Protein AF-A0A4Y8PE61-F1 (afdb_monomer_lite)

Foldseek 3Di:
DDDQLVVLLVVLVVCLVPVQQWWAQPPPRDIDGPPDCADPVPRGRDTGSDSVSSNVSSVVRSRDGDDDDDPVNVD

pLDDT: mean 94.04, std 7.72, range [50.84, 98.75]

Structure (mmCIF, N/CA/C/O backbone):
data_AF-A0A4Y8PE61-F1
#
_entry.id   AF-A0A4Y8PE61-F1
#
loop_
_atom_site.group_PDB
_atom_site.id
_atom_site.type_symbol
_atom_site.label_atom_id
_atom_site.label_alt_id
_atom_site.label_comp_id
_atom_site.label_asym_id
_atom_site.label_entity_id
_atom_site.label_seq_id
_atom_site.pdbx_PDB_ins_code
_atom_site.Cartn_x
_atom_site.Cartn_y
_atom_site.Cartn_z
_atom_site.occupancy
_atom_site.B_iso_or_equiv
_atom_site.auth_seq_id
_atom_site.auth_comp_id
_atom_site.auth_asym_id
_atom_site.auth_atom_id
_atom_site.pdbx_PDB_model_num
ATOM 1 N N . MET A 1 1 ? -12.810 19.444 -12.122 1.00 50.84 1 MET A N 1
ATOM 2 C CA . MET A 1 1 ? -11.526 18.717 -12.178 1.00 50.84 1 MET A CA 1
ATOM 3 C C . MET A 1 1 ? -11.142 18.449 -10.738 1.00 50.84 1 MET A C 1
ATOM 5 O O . MET A 1 1 ? -11.099 19.408 -9.980 1.00 50.84 1 MET A O 1
ATOM 9 N N . ASN A 1 2 ? -11.001 17.189 -10.333 1.00 65.69 2 ASN A N 1
ATOM 10 C CA . ASN A 1 2 ? -10.631 16.867 -8.955 1.00 65.69 2 ASN A CA 1
ATOM 11 C C . ASN A 1 2 ? -9.148 17.179 -8.742 1.00 65.69 2 ASN A C 1
ATOM 13 O O . ASN A 1 2 ? -8.333 16.967 -9.639 1.00 65.69 2 ASN A O 1
ATOM 17 N N . ASN A 1 3 ? -8.812 17.707 -7.569 1.00 86.69 3 ASN A N 1
ATOM 18 C CA . ASN A 1 3 ? -7.438 17.998 -7.189 1.00 86.69 3 ASN A CA 1
ATOM 19 C C . ASN A 1 3 ? -6.662 16.668 -7.021 1.00 86.69 3 ASN A C 1
ATOM 21 O O . ASN A 1 3 ? -7.091 15.835 -6.217 1.00 86.69 3 ASN A O 1
ATOM 25 N N . PRO A 1 4 ? -5.538 16.441 -7.731 1.00 85.38 4 PRO A N 1
ATOM 26 C CA . PRO A 1 4 ? -4.753 15.206 -7.630 1.00 85.38 4 PRO A CA 1
ATOM 27 C C . PRO A 1 4 ? -4.334 14.839 -6.197 1.00 85.38 4 PRO A C 1
ATOM 29 O O . PRO A 1 4 ? -4.311 13.654 -5.844 1.00 85.38 4 PRO A O 1
ATOM 32 N N . LEU A 1 5 ? -4.077 15.834 -5.340 1.00 89.00 5 LEU A N 1
ATOM 33 C CA . LEU A 1 5 ? -3.795 15.613 -3.917 1.00 89.00 5 LEU A CA 1
ATOM 34 C C . LEU A 1 5 ? -5.012 15.106 -3.160 1.00 89.00 5 LEU A C 1
ATOM 36 O O . LEU A 1 5 ? -4.890 14.225 -2.313 1.00 89.00 5 LEU A O 1
ATOM 40 N N . GLU A 1 6 ? -6.191 15.632 -3.474 1.00 92.00 6 GLU A N 1
ATOM 41 C CA . GLU A 1 6 ? -7.432 15.211 -2.835 1.00 92.00 6 GLU A CA 1
ATOM 42 C C . GLU A 1 6 ? -7.769 13.763 -3.208 1.00 92.00 6 GLU A C 1
ATOM 44 O O . GLU A 1 6 ? -8.073 12.951 -2.334 1.00 92.00 6 GLU A O 1
ATOM 49 N N . GLU A 1 7 ? -7.613 13.387 -4.481 1.00 91.75 7 GLU A N 1
ATOM 50 C CA . GLU A 1 7 ? -7.802 11.998 -4.915 1.00 91.75 7 GLU A CA 1
ATOM 51 C C . GLU A 1 7 ? -6.832 11.037 -4.217 1.00 91.75 7 GLU A C 1
ATOM 53 O O . GLU A 1 7 ? -7.193 9.905 -3.870 1.00 91.75 7 GLU A O 1
ATOM 58 N N . ARG A 1 8 ? -5.590 11.476 -3.989 1.00 92.31 8 ARG A N 1
ATOM 59 C CA . ARG A 1 8 ? -4.602 10.692 -3.246 1.00 92.31 8 ARG A CA 1
ATOM 60 C C . ARG A 1 8 ? -4.934 10.572 -1.773 1.00 92.31 8 ARG A C 1
ATOM 62 O O . ARG A 1 8 ? -4.880 9.457 -1.252 1.00 92.31 8 ARG A O 1
ATOM 69 N N . ALA A 1 9 ? -5.325 11.663 -1.128 1.00 95.00 9 ALA A N 1
ATOM 70 C CA . ALA A 1 9 ? -5.763 11.651 0.259 1.00 95.00 9 ALA A CA 1
ATOM 71 C C . ALA A 1 9 ? -6.965 10.709 0.449 1.00 95.00 9 ALA A C 1
ATOM 73 O O . ALA A 1 9 ? -6.968 9.886 1.365 1.00 95.00 9 ALA A O 1
ATOM 74 N N . GLN A 1 10 ? -7.939 10.733 -0.467 1.00 96.00 10 GLN A N 1
ATOM 75 C CA . GLN A 1 10 ? -9.093 9.830 -0.436 1.00 96.00 10 GLN A CA 1
ATOM 76 C C . GLN A 1 10 ? -8.694 8.356 -0.609 1.00 96.00 10 GLN A C 1
ATOM 78 O O . GLN A 1 10 ? -9.204 7.485 0.099 1.00 96.00 10 GLN A O 1
ATOM 83 N N . LYS A 1 11 ? -7.773 8.043 -1.532 1.00 95.50 11 LYS A N 1
ATOM 84 C CA . LYS A 1 11 ? -7.249 6.674 -1.701 1.00 95.50 11 LYS A CA 1
ATOM 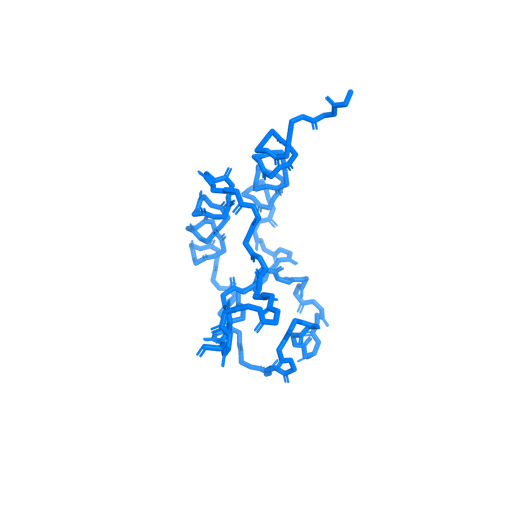85 C C . LYS A 1 11 ? -6.489 6.205 -0.460 1.00 95.50 11 LYS A C 1
ATOM 87 O O . LYS A 1 11 ? -6.708 5.080 -0.014 1.00 95.50 11 LYS A O 1
ATOM 92 N N . ALA A 1 12 ? -5.649 7.062 0.119 1.00 97.25 12 ALA A N 1
ATOM 93 C CA . ALA A 1 12 ? -4.930 6.769 1.353 1.00 97.25 12 ALA A CA 1
ATOM 94 C C . ALA A 1 12 ? -5.895 6.484 2.512 1.00 97.25 12 ALA A C 1
ATOM 96 O O . ALA A 1 12 ? -5.751 5.463 3.178 1.00 97.25 12 ALA A O 1
ATOM 97 N N . ALA A 1 13 ? -6.935 7.305 2.691 1.00 97.94 13 ALA A N 1
ATOM 98 C CA . ALA A 1 13 ? -7.952 7.095 3.721 1.00 97.94 13 ALA A CA 1
ATOM 99 C C . ALA A 1 13 ? -8.661 5.733 3.582 1.00 97.94 13 ALA A C 1
ATOM 101 O O . ALA A 1 13 ? -8.849 5.033 4.576 1.00 97.94 13 ALA A O 1
ATOM 102 N N . LYS A 1 14 ? -8.991 5.306 2.352 1.00 98.00 14 LYS A N 1
ATOM 103 C CA . LYS A 1 14 ? -9.575 3.974 2.093 1.00 98.00 14 LYS A CA 1
ATOM 104 C C . LYS A 1 14 ? -8.630 2.834 2.476 1.00 98.00 14 LYS A C 1
ATOM 106 O O . LYS A 1 14 ? -9.076 1.837 3.035 1.00 98.00 14 LYS A O 1
ATOM 111 N N . ILE A 1 15 ? -7.336 2.976 2.192 1.00 98.31 15 ILE A N 1
ATOM 112 C CA . ILE A 1 15 ? -6.320 1.981 2.562 1.00 98.31 15 ILE A CA 1
ATOM 113 C C . ILE A 1 15 ? -6.163 1.919 4.087 1.00 98.31 15 ILE A C 1
ATOM 115 O O . ILE A 1 15 ? -6.155 0.829 4.654 1.00 98.31 15 ILE A O 1
ATOM 119 N N . ILE A 1 16 ? -6.103 3.074 4.757 1.00 98.38 16 ILE A N 1
ATOM 120 C CA . ILE A 1 16 ? -5.974 3.182 6.220 1.00 98.38 16 ILE A CA 1
ATOM 121 C C . ILE A 1 16 ? -7.192 2.587 6.939 1.00 98.38 16 ILE A C 1
ATOM 123 O O . ILE A 1 16 ? -7.037 1.973 7.991 1.00 98.38 16 ILE A O 1
ATOM 127 N N . ALA A 1 17 ? -8.392 2.711 6.367 1.00 98.44 17 ALA A N 1
ATOM 128 C CA . ALA A 1 17 ? -9.604 2.111 6.922 1.00 98.44 17 ALA A CA 1
ATOM 129 C C . ALA A 1 17 ? -9.627 0.572 6.828 1.00 98.44 17 ALA A C 1
ATOM 131 O O . ALA A 1 17 ? -10.367 -0.083 7.562 1.00 98.44 17 ALA A O 1
ATOM 132 N N . SER A 1 18 ? -8.852 -0.039 5.925 1.00 98.19 18 SER A N 1
ATOM 133 C CA . SER A 1 18 ? -8.829 -1.498 5.721 1.00 98.19 18 SER A CA 1
ATOM 134 C C . SER A 1 18 ? -7.426 -2.011 5.359 1.00 98.19 18 SER A C 1
ATOM 136 O O . SER A 1 18 ? -7.224 -2.618 4.308 1.00 98.19 18 SER A O 1
ATOM 138 N N . PRO A 1 19 ? -6.419 -1.824 6.233 1.00 98.38 19 PRO A N 1
ATOM 139 C CA . PRO A 1 19 ? -5.016 -2.070 5.893 1.00 98.38 19 PRO A CA 1
ATOM 140 C C . PRO A 1 19 ? -4.701 -3.561 5.716 1.00 98.38 19 PRO A C 1
ATOM 142 O O . PRO A 1 19 ? -3.715 -3.918 5.082 1.00 98.38 19 PRO A O 1
ATOM 145 N N . ALA A 1 20 ? -5.551 -4.447 6.248 1.00 98.38 20 ALA A N 1
ATOM 146 C CA . ALA A 1 20 ? -5.401 -5.897 6.137 1.00 98.38 20 ALA A CA 1
ATOM 147 C C . ALA A 1 20 ? -5.600 -6.439 4.709 1.00 98.38 20 ALA A C 1
ATOM 149 O O . ALA A 1 20 ? -5.227 -7.588 4.455 1.00 98.38 20 ALA A O 1
ATOM 150 N N . ASP A 1 21 ? -6.172 -5.633 3.808 1.00 98.50 21 ASP A N 1
ATOM 151 C CA . ASP A 1 21 ? -6.442 -5.990 2.409 1.00 98.50 21 ASP A CA 1
ATOM 152 C C . ASP A 1 21 ? -5.291 -5.627 1.462 1.00 98.50 21 ASP A C 1
ATOM 154 O O . ASP A 1 21 ? -5.325 -5.944 0.265 1.00 98.50 21 ASP A O 1
ATOM 158 N N . TYR A 1 22 ? -4.243 -5.005 2.001 1.00 98.69 22 TYR A N 1
ATOM 159 C CA . TYR A 1 22 ? -3.114 -4.484 1.248 1.00 98.69 22 TYR A CA 1
ATOM 160 C C . TYR A 1 22 ? -1.783 -4.994 1.797 1.00 98.69 22 TYR A C 1
ATOM 162 O O . TYR A 1 22 ? -1.700 -5.612 2.857 1.00 98.69 22 TYR A O 1
ATOM 170 N N . LYS A 1 23 ? -0.729 -4.735 1.029 1.00 98.69 23 LYS A N 1
ATOM 171 C CA . LYS A 1 23 ? 0.669 -4.944 1.405 1.00 98.69 23 LYS A CA 1
ATOM 172 C C . LYS A 1 23 ? 1.554 -3.936 0.681 1.00 98.69 23 LYS A C 1
ATOM 174 O O . LYS A 1 23 ? 1.180 -3.433 -0.382 1.00 98.69 23 LYS A O 1
ATOM 179 N N . VAL A 1 24 ? 2.718 -3.643 1.244 1.00 98.75 24 VAL A N 1
ATOM 180 C CA . VAL A 1 24 ? 3.690 -2.701 0.682 1.00 98.75 24 VAL A CA 1
ATOM 181 C C . VAL A 1 24 ? 4.785 -3.473 -0.036 1.00 98.75 24 VAL A C 1
ATOM 183 O O . VAL A 1 24 ? 5.398 -4.368 0.535 1.00 98.75 24 VAL A O 1
ATOM 186 N N . CYS A 1 25 ? 5.037 -3.140 -1.298 1.00 98.62 25 CYS A N 1
ATOM 187 C CA . CYS A 1 25 ? 6.156 -3.696 -2.046 1.00 98.62 25 CYS A CA 1
ATOM 188 C C . CYS A 1 25 ? 7.480 -3.199 -1.459 1.00 98.62 25 CYS A C 1
ATOM 190 O O . CYS A 1 25 ? 7.718 -1.994 -1.422 1.00 98.62 25 CYS A O 1
ATOM 192 N N . GLU A 1 26 ? 8.366 -4.115 -1.073 1.00 98.12 26 GLU A N 1
ATOM 193 C CA . GLU A 1 26 ? 9.674 -3.756 -0.505 1.00 98.12 26 GLU A CA 1
ATOM 194 C C . GLU A 1 26 ? 10.637 -3.176 -1.551 1.00 98.12 26 GLU A C 1
ATOM 196 O O . GLU A 1 26 ? 11.583 -2.485 -1.198 1.00 98.12 26 GLU A O 1
ATOM 201 N N . GLY A 1 27 ? 10.388 -3.425 -2.843 1.00 96.69 27 GLY A N 1
ATOM 202 C CA . GLY A 1 27 ? 11.245 -2.936 -3.926 1.00 96.69 27 GLY A CA 1
ATOM 203 C C . GLY A 1 27 ? 10.983 -1.483 -4.328 1.00 96.69 27 GLY A C 1
ATOM 204 O O . GLY A 1 27 ? 11.922 -0.747 -4.599 1.00 96.69 27 GLY A O 1
ATOM 205 N N . CYS A 1 28 ? 9.716 -1.057 -4.390 1.00 96.25 28 CYS A N 1
A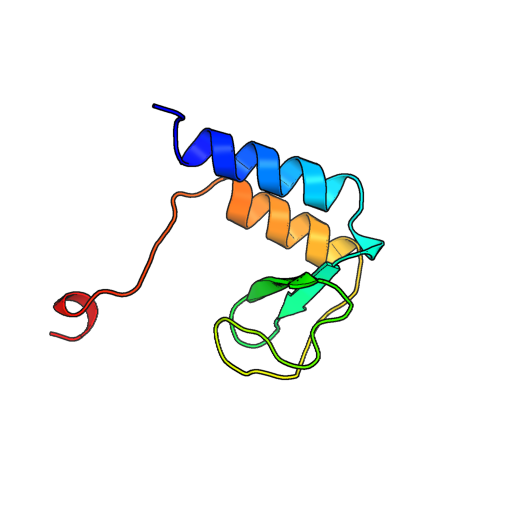TOM 206 C CA . CYS A 1 28 ? 9.357 0.295 -4.853 1.00 96.25 28 CYS A CA 1
ATOM 207 C C . CYS A 1 28 ? 8.426 1.071 -3.911 1.00 96.25 28 CYS A C 1
ATOM 209 O O . CYS A 1 28 ? 8.008 2.179 -4.235 1.00 96.25 28 CYS A O 1
ATOM 211 N N . GLY A 1 29 ? 8.024 0.488 -2.778 1.00 96.56 29 GLY A N 1
ATOM 212 C CA . GLY A 1 29 ? 7.126 1.130 -1.815 1.00 96.56 29 GLY A CA 1
ATOM 213 C C . GLY A 1 29 ? 5.673 1.281 -2.282 1.00 96.56 29 GLY A C 1
ATOM 214 O O . GLY A 1 29 ? 4.887 1.938 -1.602 1.00 96.56 29 GLY A O 1
ATOM 215 N N . SER A 1 30 ? 5.286 0.700 -3.423 1.00 9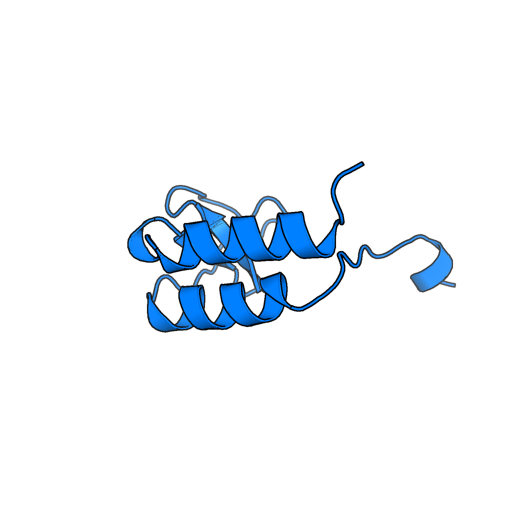6.62 30 SER A N 1
ATOM 216 C CA . SER A 1 30 ? 3.887 0.714 -3.876 1.00 96.62 30 SER A CA 1
ATOM 217 C C . SER A 1 30 ? 2.995 -0.092 -2.933 1.00 96.62 30 SER A C 1
ATOM 219 O O . SER A 1 30 ? 3.361 -1.194 -2.522 1.00 96.62 30 SER A O 1
ATOM 221 N N . ILE A 1 31 ? 1.806 0.433 -2.635 1.00 98.19 31 ILE A N 1
ATOM 222 C CA . ILE A 1 31 ? 0.763 -0.301 -1.913 1.00 98.19 31 ILE A CA 1
ATOM 223 C C . ILE A 1 31 ? -0.058 -1.080 -2.936 1.00 98.19 31 ILE A C 1
ATOM 225 O O . ILE A 1 31 ? -0.616 -0.498 -3.864 1.00 98.19 31 ILE A O 1
ATOM 229 N N . VAL A 1 32 ? -0.126 -2.396 -2.772 1.00 98.25 32 VAL A N 1
ATOM 230 C CA . VAL A 1 32 ? -0.836 -3.300 -3.684 1.00 98.25 32 VAL A CA 1
ATOM 231 C C . VAL A 1 32 ? -1.857 -4.132 -2.919 1.00 98.25 32 VAL A C 1
ATOM 233 O O . VAL A 1 32 ? -1.769 -4.276 -1.700 1.00 98.25 32 VAL A O 1
ATOM 236 N N . SER A 1 33 ? -2.819 -4.717 -3.635 1.00 97.81 33 SER A N 1
ATOM 237 C CA . SER A 1 33 ? -3.737 -5.691 -3.037 1.00 97.81 33 SER A CA 1
ATOM 238 C C . SER A 1 33 ? -2.960 -6.874 -2.455 1.00 97.81 33 SER A C 1
ATOM 240 O O . SER A 1 33 ? -2.003 -7.368 -3.057 1.00 97.81 33 SER A O 1
ATOM 242 N N . LYS A 1 34 ? -3.425 -7.401 -1.321 1.00 97.56 34 LYS A N 1
ATOM 243 C CA . LYS A 1 34 ? -2.869 -8.597 -0.678 1.00 97.56 34 LYS A CA 1
ATOM 244 C C . LYS A 1 34 ? -2.734 -9.795 -1.626 1.00 97.56 34 LYS A C 1
ATOM 246 O O . LYS A 1 34 ? -1.779 -10.564 -1.501 1.00 97.56 34 LYS A O 1
ATOM 251 N N . LYS A 1 35 ? -3.644 -9.915 -2.601 1.00 97.50 35 LYS A N 1
ATOM 252 C CA . LYS A 1 35 ? -3.678 -10.997 -3.601 1.00 97.50 35 LYS A CA 1
ATOM 253 C C . LYS A 1 35 ? -2.615 -10.873 -4.700 1.00 97.50 35 LYS A C 1
ATOM 255 O O . LYS A 1 35 ? -2.417 -11.829 -5.440 1.00 97.50 35 LYS A O 1
ATOM 260 N N . ALA A 1 36 ? -1.946 -9.726 -4.833 1.00 97.75 36 ALA A N 1
ATOM 261 C CA . ALA A 1 36 ? -0.942 -9.527 -5.875 1.00 97.75 36 ALA A CA 1
ATOM 262 C C . ALA A 1 36 ? 0.234 -10.498 -5.688 1.00 97.75 36 ALA A C 1
ATOM 264 O O . ALA A 1 36 ? 0.862 -10.501 -4.634 1.00 97.75 36 ALA A O 1
ATOM 265 N N . ILE A 1 37 ? 0.543 -11.319 -6.690 1.00 97.88 37 ILE A N 1
ATOM 266 C CA . ILE A 1 37 ? 1.698 -12.234 -6.629 1.00 97.88 37 ILE A CA 1
ATOM 267 C C . ILE A 1 37 ? 2.995 -11.455 -6.888 1.00 97.88 37 ILE A C 1
ATOM 269 O O . ILE A 1 37 ? 3.969 -11.610 -6.157 1.00 97.88 37 ILE A O 1
ATOM 273 N N . PHE A 1 38 ? 2.963 -10.549 -7.866 1.00 98.31 38 PHE A N 1
ATOM 274 C CA . PHE A 1 38 ? 4.047 -9.631 -8.209 1.00 98.31 38 PHE A CA 1
ATOM 275 C C . PHE A 1 38 ? 3.555 -8.188 -8.142 1.00 98.31 38 PHE A C 1
ATOM 277 O O . PHE A 1 38 ? 2.367 -7.910 -8.322 1.00 98.31 38 PHE A O 1
ATOM 284 N N . CYS A 1 39 ? 4.465 -7.259 -7.862 1.00 98.19 39 CYS A N 1
ATOM 285 C CA . CYS A 1 39 ? 4.150 -5.843 -7.840 1.00 98.19 39 CYS A CA 1
ATOM 286 C C . CYS A 1 39 ? 3.967 -5.357 -9.28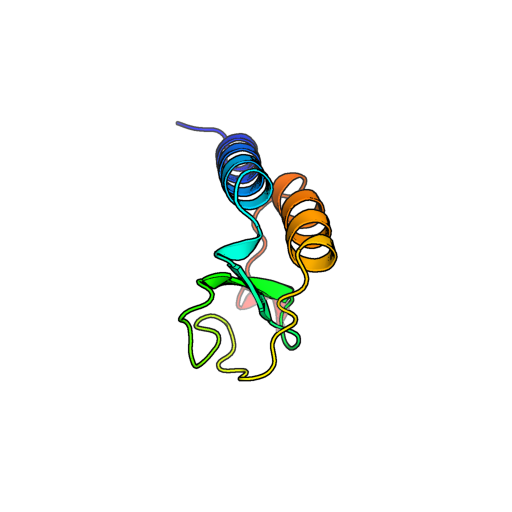3 1.00 98.19 39 CYS A C 1
ATOM 288 O O . CYS A 1 39 ? 4.928 -5.418 -10.044 1.00 98.19 39 CYS A O 1
ATOM 290 N N . PRO A 1 40 ? 2.798 -4.826 -9.673 1.00 96.50 40 PRO A N 1
ATOM 291 C CA . PRO A 1 40 ? 2.560 -4.398 -11.051 1.00 96.50 40 PRO A CA 1
ATOM 292 C C . PRO A 1 40 ? 3.401 -3.178 -11.453 1.00 96.50 40 PRO A C 1
ATOM 294 O O . PRO A 1 40 ? 3.506 -2.879 -12.634 1.00 96.50 40 PRO A O 1
ATOM 297 N N . ASN A 1 41 ? 3.988 -2.466 -10.483 1.00 94.44 41 ASN A N 1
ATOM 298 C CA . ASN A 1 41 ? 4.801 -1.280 -10.745 1.00 94.44 41 ASN A CA 1
ATOM 299 C C . ASN A 1 41 ? 6.277 -1.607 -11.027 1.00 94.44 41 ASN A C 1
ATOM 301 O O . ASN A 1 41 ? 6.926 -0.890 -11.776 1.00 94.44 41 ASN A O 1
ATOM 305 N N . CYS A 1 42 ? 6.832 -2.657 -10.411 1.00 96.00 42 CYS A N 1
ATOM 306 C CA . CYS A 1 42 ? 8.265 -2.971 -10.529 1.00 96.00 42 CYS A CA 1
ATOM 307 C C . CYS A 1 42 ? 8.590 -4.460 -10.703 1.00 96.00 42 CYS A C 1
ATOM 309 O O . CYS A 1 42 ? 9.757 -4.836 -10.674 1.00 96.00 42 CYS A O 1
ATOM 311 N N . ASN A 1 43 ? 7.579 -5.324 -10.816 1.00 97.38 43 ASN A N 1
ATOM 312 C CA . ASN A 1 43 ? 7.695 -6.784 -10.904 1.00 97.38 43 ASN A CA 1
ATOM 313 C C . ASN A 1 43 ? 8.393 -7.471 -9.711 1.00 97.38 43 ASN A C 1
ATOM 315 O O . ASN A 1 43 ? 8.655 -8.671 -9.748 1.00 97.38 43 ASN A O 1
ATOM 319 N N . GLY A 1 44 ? 8.646 -6.748 -8.614 1.00 97.38 44 GLY A N 1
ATOM 320 C CA . GLY A 1 44 ? 9.160 -7.323 -7.370 1.00 97.38 44 GLY A CA 1
ATOM 321 C C . GLY A 1 44 ? 8.156 -8.271 -6.700 1.00 97.38 44 GLY A C 1
ATOM 322 O O . GLY A 1 44 ? 6.945 -8.083 -6.809 1.00 97.38 44 GLY A O 1
ATOM 323 N N . TYR A 1 45 ? 8.660 -9.270 -5.972 1.00 97.31 45 TYR A N 1
ATOM 324 C CA . TYR A 1 45 ? 7.850 -10.308 -5.309 1.00 97.31 45 TYR A CA 1
ATOM 325 C C . TYR A 1 45 ? 7.883 -10.246 -3.772 1.00 97.31 45 TYR A C 1
ATOM 327 O O . TYR A 1 45 ? 7.190 -11.016 -3.108 1.00 97.31 45 TYR A O 1
ATOM 335 N N . ARG A 1 46 ? 8.694 -9.352 -3.189 1.00 98.31 46 ARG A N 1
ATOM 336 C CA . ARG A 1 46 ? 8.792 -9.173 -1.735 1.00 98.31 46 ARG A CA 1
ATOM 337 C C . ARG A 1 46 ? 7.854 -8.077 -1.246 1.00 98.31 46 ARG A C 1
ATOM 339 O O . ARG A 1 46 ? 7.789 -6.993 -1.839 1.00 98.31 46 ARG A O 1
ATOM 346 N N . PHE A 1 47 ? 7.134 -8.374 -0.168 1.00 98.75 47 PHE A N 1
ATOM 347 C CA . PHE A 1 47 ? 6.1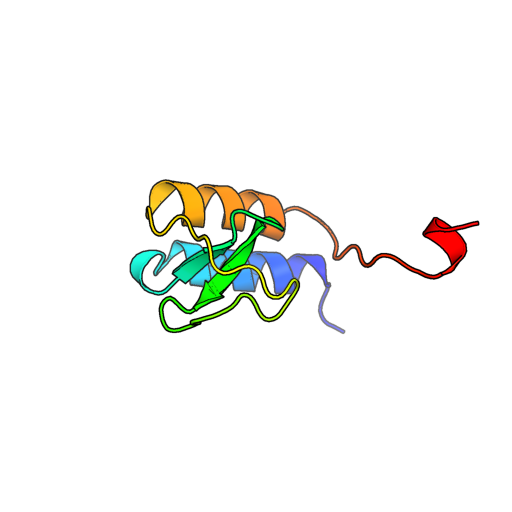23 -7.490 0.392 1.00 98.75 47 PHE A CA 1
ATOM 348 C C . PHE A 1 47 ? 6.103 -7.540 1.916 1.00 98.75 47 PHE A C 1
ATOM 350 O O . PHE A 1 47 ? 6.104 -8.626 2.493 1.00 98.75 47 PHE A O 1
ATOM 357 N N . ASP A 1 48 ? 5.916 -6.378 2.532 1.00 98.56 48 ASP A N 1
ATOM 358 C CA . ASP A 1 48 ? 5.542 -6.249 3.936 1.00 98.56 48 ASP A CA 1
ATOM 359 C C . ASP A 1 48 ? 4.013 -6.134 4.039 1.00 98.56 48 ASP A C 1
ATOM 361 O O . ASP A 1 48 ? 3.393 -5.230 3.472 1.00 98.56 48 ASP A O 1
ATOM 365 N N . SER A 1 49 ? 3.388 -7.092 4.725 1.00 98.25 49 SER A N 1
ATOM 366 C CA . SER A 1 49 ? 1.929 -7.157 4.912 1.00 98.25 49 SER A CA 1
ATOM 367 C C . SER A 1 49 ? 1.481 -6.689 6.303 1.00 98.25 49 SER A C 1
ATOM 369 O O . SER A 1 49 ? 0.325 -6.897 6.680 1.00 98.25 49 SER A O 1
ATOM 371 N N . SER A 1 50 ? 2.380 -6.105 7.099 1.00 98.50 50 SER A N 1
ATOM 372 C CA . SER A 1 50 ? 2.035 -5.564 8.409 1.00 98.50 50 SER A CA 1
ATOM 373 C C . SER A 1 50 ? 1.093 -4.366 8.261 1.00 98.50 50 SER A C 1
ATOM 375 O O . SER A 1 50 ? 1.282 -3.480 7.423 1.00 98.50 50 SER A O 1
ATOM 377 N N . LYS A 1 51 ? 0.048 -4.319 9.099 1.00 98.56 51 LYS A N 1
ATOM 378 C CA . LYS A 1 51 ? -0.929 -3.217 9.079 1.00 98.56 51 LYS A CA 1
ATOM 379 C C . LYS A 1 51 ? -0.250 -1.868 9.309 1.00 98.56 51 LYS A C 1
ATOM 381 O O . LYS A 1 51 ? -0.606 -0.895 8.655 1.00 98.56 51 LYS A O 1
ATOM 386 N N . GLN A 1 52 ? 0.730 -1.838 10.213 1.00 98.56 52 GLN A N 1
ATOM 387 C CA . GLN A 1 52 ? 1.497 -0.640 10.533 1.00 98.56 52 GLN A CA 1
ATOM 388 C C . GLN A 1 52 ? 2.217 -0.100 9.293 1.00 98.56 52 GLN A C 1
ATOM 390 O O . GLN A 1 52 ? 2.001 1.054 8.932 1.00 98.56 52 GLN A O 1
ATOM 395 N N . ARG A 1 53 ? 2.968 -0.944 8.569 1.00 98.56 53 ARG A N 1
ATOM 396 C CA . ARG A 1 53 ? 3.683 -0.506 7.366 1.00 98.56 53 ARG A CA 1
ATOM 397 C C . ARG A 1 53 ? 2.741 0.004 6.277 1.00 98.56 53 ARG A C 1
ATOM 399 O O . ARG A 1 53 ? 3.054 0.991 5.612 1.00 98.56 53 ARG A O 1
ATOM 406 N N . VAL A 1 54 ? 1.593 -0.652 6.090 1.00 98.75 54 VAL A N 1
ATOM 407 C CA . VAL A 1 54 ? 0.564 -0.228 5.124 1.00 98.75 54 VAL A CA 1
ATOM 408 C C . VAL A 1 54 ? 0.006 1.153 5.474 1.00 98.75 54 VAL A C 1
ATOM 410 O O . VAL A 1 54 ? -0.096 1.995 4.582 1.00 98.75 54 VAL A O 1
ATOM 413 N N . ILE A 1 55 ? -0.327 1.398 6.746 1.00 98.69 55 ILE A N 1
ATOM 414 C CA . ILE A 1 55 ? -0.835 2.696 7.217 1.00 98.69 55 ILE A CA 1
ATOM 415 C C . ILE A 1 55 ? 0.224 3.782 7.019 1.00 98.69 55 ILE A C 1
ATOM 417 O O . ILE A 1 55 ? -0.053 4.777 6.353 1.00 98.69 55 ILE A O 1
ATOM 421 N N . GLU A 1 56 ? 1.445 3.561 7.512 1.00 98.56 56 GLU A N 1
ATOM 422 C CA . GLU A 1 56 ? 2.553 4.516 7.382 1.00 98.56 56 GLU A CA 1
ATOM 423 C C . GLU A 1 56 ? 2.794 4.888 5.915 1.00 98.56 56 GLU A C 1
ATOM 425 O O . GLU A 1 56 ? 2.906 6.062 5.559 1.00 98.56 56 GLU A O 1
ATOM 430 N N . GLN A 1 57 ? 2.813 3.894 5.024 1.00 98.44 57 GLN A N 1
ATOM 431 C CA . GLN A 1 57 ? 3.010 4.155 3.605 1.00 98.44 57 GLN A CA 1
ATOM 432 C C . GLN A 1 57 ? 1.830 4.897 2.972 1.00 98.44 57 GLN A C 1
ATOM 434 O O . GLN A 1 57 ? 2.042 5.752 2.109 1.00 98.44 57 GLN A O 1
ATOM 439 N N . ALA A 1 58 ? 0.595 4.596 3.378 1.00 98.19 58 ALA A N 1
ATOM 440 C CA . ALA A 1 58 ? -0.586 5.288 2.874 1.00 98.19 58 ALA A CA 1
ATOM 441 C C . ALA A 1 58 ? -0.568 6.768 3.275 1.00 98.19 58 ALA A C 1
ATOM 443 O O . ALA A 1 58 ? -0.854 7.623 2.439 1.00 98.19 58 ALA A O 1
ATOM 444 N N . GLU A 1 59 ? -0.156 7.083 4.503 1.00 97.75 59 GLU A N 1
ATOM 445 C CA . GLU A 1 59 ? 0.010 8.464 4.960 1.00 97.75 59 GLU A CA 1
ATOM 446 C C . GLU A 1 59 ? 1.078 9.218 4.160 1.00 97.75 59 GLU A C 1
ATOM 448 O O . GLU A 1 59 ? 0.849 10.361 3.764 1.00 97.75 59 GLU A O 1
ATOM 453 N N . ILE A 1 60 ? 2.220 8.580 3.879 1.00 96.25 60 ILE A N 1
ATOM 454 C CA . ILE A 1 60 ? 3.296 9.167 3.063 1.00 96.25 60 ILE A CA 1
ATOM 455 C C . ILE A 1 60 ? 2.793 9.468 1.646 1.00 96.25 60 ILE A C 1
ATOM 457 O O . ILE A 1 60 ? 2.998 10.565 1.124 1.00 96.25 60 ILE A O 1
ATOM 461 N N . LEU A 1 61 ? 2.137 8.499 1.000 1.00 95.12 61 LEU A N 1
ATOM 462 C CA . LEU A 1 61 ? 1.671 8.644 -0.382 1.00 95.12 61 LEU A CA 1
ATOM 463 C C . LEU A 1 61 ? 0.472 9.591 -0.510 1.00 95.12 61 LEU A C 1
ATOM 465 O O . LEU A 1 61 ? 0.350 10.269 -1.527 1.00 95.12 61 LEU A O 1
ATOM 469 N N . GLY A 1 62 ? -0.393 9.657 0.504 1.00 95.94 62 GLY A N 1
ATOM 470 C CA . GLY A 1 62 ? -1.562 10.536 0.529 1.00 95.94 62 GLY A CA 1
ATOM 471 C C . GLY A 1 62 ? -1.227 12.021 0.679 1.00 95.94 62 GLY A C 1
ATOM 472 O O . GLY A 1 62 ? -2.044 12.857 0.311 1.00 95.94 62 GLY A O 1
ATOM 473 N N . LYS A 1 63 ? -0.033 12.355 1.188 1.00 94.00 63 LYS A N 1
ATOM 474 C CA . LYS A 1 63 ? 0.420 13.735 1.446 1.00 94.00 63 LYS A CA 1
ATOM 475 C C . LYS A 1 63 ? 1.292 14.327 0.333 1.00 94.00 63 LYS A C 1
ATOM 477 O O . LYS A 1 63 ? 1.784 15.441 0.489 1.00 94.00 63 LYS A O 1
ATOM 482 N N . ARG A 1 64 ? 1.525 13.600 -0.766 1.00 90.38 64 ARG A N 1
ATOM 483 C CA . ARG A 1 64 ? 2.417 14.046 -1.848 1.00 90.38 64 ARG A CA 1
ATOM 484 C C . ARG A 1 64 ? 1.811 13.881 -3.234 1.00 90.38 64 ARG A C 1
ATOM 486 O O . ARG A 1 64 ? 1.085 12.918 -3.501 1.00 90.38 64 ARG A O 1
ATOM 493 N N . GLU A 1 65 ? 2.208 14.767 -4.138 1.00 87.50 65 GLU A N 1
ATOM 494 C CA . GLU A 1 65 ? 1.830 14.692 -5.548 1.00 87.50 65 GLU A CA 1
ATOM 495 C C . GLU A 1 65 ? 2.354 13.412 -6.223 1.00 87.50 65 GLU A C 1
ATOM 497 O O . GLU A 1 65 ? 3.375 12.839 -5.805 1.00 87.50 65 GLU A O 1
ATOM 502 N N . PRO A 1 66 ? 1.651 12.888 -7.243 1.00 84.12 66 PRO A N 1
ATOM 503 C CA . PRO A 1 66 ? 2.180 11.841 -8.104 1.00 84.12 66 PRO A CA 1
ATOM 504 C C . PRO A 1 66 ? 3.462 12.292 -8.786 1.00 84.12 66 PRO A C 1
ATOM 506 O O . PRO A 1 66 ? 3.505 13.320 -9.443 1.00 84.12 66 PRO A O 1
ATOM 509 N N . THR A 1 67 ? 4.501 11.479 -8.636 1.00 84.62 67 THR A N 1
ATOM 510 C CA . THR A 1 67 ? 5.778 11.649 -9.323 1.00 84.62 67 THR A CA 1
ATOM 511 C C . THR A 1 67 ? 5.993 10.413 -10.181 1.00 84.62 67 THR A C 1
ATOM 513 O O . THR A 1 67 ? 6.003 9.298 -9.647 1.00 84.62 67 THR A O 1
ATOM 516 N N . SER A 1 68 ? 6.139 10.600 -11.484 1.00 83.00 68 SER A N 1
ATOM 517 C CA . SER A 1 68 ? 6.585 9.573 -12.425 1.00 83.00 68 SER A CA 1
ATOM 518 C C . SER A 1 68 ? 7.958 9.959 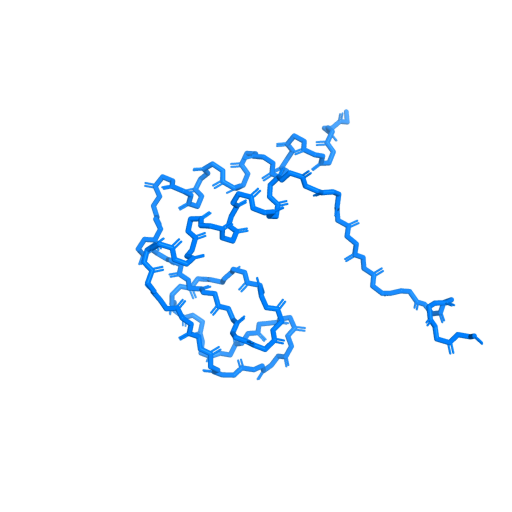-12.940 1.00 83.00 68 SER A C 1
ATOM 520 O O . SER A 1 68 ? 8.201 11.144 -13.139 1.00 83.00 68 SER A O 1
ATOM 522 N N . VAL A 1 69 ? 8.808 8.966 -13.182 1.00 83.62 69 VAL A N 1
ATOM 523 C CA . VAL A 1 69 ? 10.070 9.199 -13.883 1.00 83.62 69 VAL A CA 1
ATOM 524 C C . VAL A 1 69 ? 9.752 9.480 -15.355 1.00 83.62 69 VAL A C 1
ATOM 526 O O . VAL A 1 69 ? 9.018 8.699 -15.968 1.00 83.62 69 VAL A O 1
ATOM 529 N N . SER A 1 70 ? 10.243 10.588 -15.902 1.00 86.25 70 SER A N 1
ATOM 530 C CA . SER A 1 70 ? 10.136 10.937 -17.322 1.00 86.25 70 SER A CA 1
ATOM 531 C C . SER A 1 70 ? 11.460 10.687 -18.056 1.00 86.25 70 SER A C 1
ATOM 533 O O . SER A 1 70 ? 12.455 10.298 -17.451 1.00 86.25 70 SER A O 1
ATOM 535 N N . PHE A 1 71 ? 11.483 10.851 -19.382 1.00 85.94 71 PHE A N 1
ATOM 536 C CA . PHE A 1 71 ? 12.720 10.691 -20.159 1.00 85.94 71 PHE A CA 1
ATOM 537 C C . PHE A 1 71 ? 13.776 11.732 -19.759 1.00 85.94 71 PHE A C 1
ATOM 539 O O . PHE A 1 71 ? 14.963 11.427 -19.717 1.00 85.94 71 PHE A O 1
ATOM 546 N N . GLU A 1 72 ? 13.330 12.938 -19.414 1.00 91.56 72 GLU A N 1
ATOM 547 C CA . GLU A 1 72 ? 14.179 14.044 -18.976 1.00 91.56 72 GLU A CA 1
ATOM 548 C C . GLU A 1 72 ? 14.920 13.745 -17.666 1.00 91.56 72 GLU A C 1
ATOM 550 O O . GLU A 1 72 ? 16.002 14.281 -17.467 1.00 91.56 72 GLU A O 1
ATOM 555 N N . ASP A 1 73 ? 14.401 12.856 -16.812 1.00 85.81 73 ASP A N 1
ATOM 556 C CA . ASP A 1 73 ? 15.088 12.431 -15.582 1.00 85.81 73 ASP A CA 1
ATOM 557 C C . ASP A 1 73 ? 16.338 11.562 -15.853 1.00 85.81 73 ASP A C 1
ATOM 559 O O . ASP A 1 73 ? 17.092 11.259 -14.926 1.00 85.81 73 ASP A O 1
ATOM 563 N N . TYR A 1 74 ? 16.553 11.127 -17.103 1.00 83.88 74 TYR A N 1
ATOM 564 C CA . TYR A 1 74 ? 17.680 10.283 -17.525 1.00 83.88 74 TYR A CA 1
ATOM 565 C C . TYR A 1 74 ? 18.744 11.013 -18.365 1.00 83.88 74 TYR A C 1
ATOM 567 O O . TYR A 1 74 ? 19.723 10.373 -18.761 1.00 83.88 74 TYR A O 1
ATOM 575 N N . LEU A 1 75 ? 18.548 12.300 -18.673 1.00 85.00 75 LEU A N 1
ATOM 576 C CA . LEU A 1 75 ? 19.491 13.142 -19.426 1.00 85.00 75 LEU A CA 1
ATOM 577 C C . LEU A 1 75 ? 20.452 13.882 -18.487 1.00 85.00 75 LEU A C 1
ATOM 579 O O . LEU A 1 75 ? 21.636 14.012 -18.875 1.00 85.00 75 LEU A O 1
#

Organism: NCBI:txid2795386

Radius of gyration: 13.18 Å; chains: 1; bounding box: 31×31×31 Å

Secondary structure (DSSP, 8-state):
---HHHHHHHHHHHHHH-GGGEEEETTT--EEETT-SS-TTT----EE--HHHHHHHHHHHHTS------GGGG-

Sequence (75 aa):
MNNPLEERAQKAAKIIASPADYKVCEGCGSIVSKKAIFCPNCNGYRFDSSKQRVIEQAEILGKREPTSVSFEDYL